Protein AF-A0A6N6PW16-F1 (afdb_monomer)

Nearest PDB structures (foldseek):
  6i57-assembly1_A  TM=8.325E-01  e=2.647E-02  Homo sapiens
  6fd7-assembly1_A  TM=7.969E-01  e=5.613E-02  Homo sapiens
  7bev-assembly1_A  TM=8.227E-01  e=7.746E-02  Homo sapiens
  6fdp-assembly1_A  TM=7.970E-01  e=3.674E-01  Homo sapiens
  8qoy-assembly1_A  TM=8.152E-01  e=5.956E-01  Actinobacillus pleuropneumoniae

pLDDT: mean 91.54, std 11.17, range [45.38, 98.62]

Mean predicted aligned error: 4.19 Å

Secondary structure (DSSP, 8-state):
--THHHHHHHHHHHHHHHTT-HHHHHHHHHHS-HHHHTSHHHHHHHHHHHHHTT-HHHHHHHHHHHHHH-TT-HHHHHHHHHHHHHHHHHHHT-

Structure (mmCIF, N/CA/C/O backbone):
data_AF-A0A6N6PW16-F1
#
_entry.id   AF-A0A6N6PW16-F1
#
loop_
_atom_site.group_PDB
_atom_site.id
_atom_site.type_symbol
_atom_site.label_atom_id
_atom_site.label_alt_id
_atom_site.label_comp_id
_atom_site.label_asym_id
_atom_site.label_entity_id
_atom_site.label_seq_id
_atom_site.pdbx_PDB_ins_code
_atom_site.Cartn_x
_atom_site.Cartn_y
_atom_site.Cartn_z
_atom_site.occupancy
_atom_site.B_iso_or_equiv
_atom_site.auth_seq_id
_atom_site.auth_comp_id
_atom_site.auth_asym_id
_atom_site.auth_atom_id
_atom_site.pdbx_PDB_model_num
ATOM 1 N N . MET A 1 1 ? 4.494 -7.969 -25.414 1.00 45.38 1 MET A N 1
ATOM 2 C CA . MET A 1 1 ? 3.205 -7.523 -24.849 1.00 45.38 1 MET A CA 1
ATOM 3 C C . MET A 1 1 ? 2.894 -8.383 -23.634 1.00 45.38 1 MET A C 1
ATOM 5 O O . MET A 1 1 ? 2.259 -9.414 -23.775 1.00 45.38 1 MET A O 1
ATOM 9 N N . ILE A 1 2 ? 3.448 -8.019 -22.480 1.00 52.75 2 ILE A N 1
ATOM 10 C CA . ILE A 1 2 ? 3.094 -8.579 -21.157 1.00 52.75 2 ILE A CA 1
ATOM 11 C C . ILE A 1 2 ? 2.436 -7.473 -20.297 1.00 52.75 2 ILE A C 1
ATOM 13 O O . ILE A 1 2 ? 1.712 -7.751 -19.352 1.00 52.75 2 ILE A O 1
ATOM 17 N N . ASP A 1 3 ? 2.619 -6.217 -20.714 1.00 58.75 3 ASP A N 1
ATOM 18 C CA . ASP A 1 3 ? 2.315 -4.989 -19.981 1.00 58.75 3 ASP A CA 1
ATOM 19 C C . ASP A 1 3 ? 0.812 -4.675 -19.851 1.00 58.75 3 ASP A C 1
ATOM 21 O O . ASP A 1 3 ? 0.377 -4.112 -18.855 1.00 58.75 3 ASP A O 1
ATOM 25 N N . ASP A 1 4 ? -0.015 -5.065 -20.827 1.00 66.31 4 ASP A N 1
ATOM 26 C CA . ASP A 1 4 ? -1.452 -4.737 -20.810 1.00 66.31 4 ASP A CA 1
ATOM 27 C C . ASP A 1 4 ? -2.294 -5.722 -19.991 1.00 66.31 4 ASP A C 1
ATOM 29 O O . ASP A 1 4 ? -3.416 -5.407 -19.595 1.00 66.31 4 ASP A O 1
ATOM 33 N N . GLN A 1 5 ? -1.763 -6.916 -19.707 1.00 65.88 5 GLN A N 1
ATOM 34 C CA . GLN A 1 5 ? -2.548 -7.995 -19.108 1.00 65.88 5 GLN A CA 1
ATOM 35 C C . GLN A 1 5 ? -2.861 -7.757 -17.624 1.00 65.88 5 GLN A C 1
ATOM 37 O O . GLN A 1 5 ? -3.889 -8.233 -17.149 1.00 65.88 5 GLN A O 1
ATOM 42 N N . TYR A 1 6 ? -2.025 -7.005 -16.899 1.00 81.06 6 TYR A N 1
ATOM 43 C CA . TYR A 1 6 ? -2.266 -6.679 -15.487 1.00 81.06 6 TYR A CA 1
ATOM 44 C C . TYR A 1 6 ? -2.678 -5.222 -15.240 1.00 81.06 6 TYR A C 1
ATOM 46 O O . TYR A 1 6 ? -3.201 -4.931 -14.167 1.00 81.06 6 TYR A O 1
ATOM 54 N N . LYS A 1 7 ? -2.532 -4.324 -16.229 1.00 86.94 7 LYS A N 1
ATOM 55 C CA . LYS A 1 7 ? -2.999 -2.928 -16.133 1.00 86.94 7 LYS A CA 1
ATOM 56 C C . LYS A 1 7 ? -4.485 -2.834 -15.810 1.00 86.94 7 LYS A C 1
ATOM 58 O O . LYS A 1 7 ? -4.859 -2.054 -14.949 1.00 86.94 7 LYS A O 1
ATOM 63 N N . MET A 1 8 ? -5.319 -3.661 -16.444 1.00 90.81 8 MET A N 1
ATOM 64 C CA . MET A 1 8 ? -6.760 -3.665 -16.156 1.00 90.81 8 MET A CA 1
ATOM 65 C C . MET A 1 8 ? -7.070 -4.094 -14.719 1.00 90.81 8 MET A C 1
ATOM 67 O O . MET A 1 8 ? -7.981 -3.543 -14.115 1.00 90.81 8 MET A O 1
ATOM 71 N N . GLY A 1 9 ? -6.316 -5.049 -14.167 1.00 93.50 9 GLY A N 1
ATOM 72 C CA . GLY A 1 9 ? -6.496 -5.477 -12.779 1.00 93.50 9 GLY A CA 1
ATOM 73 C C . GLY A 1 9 ? -6.069 -4.399 -11.781 1.00 93.50 9 GLY A C 1
ATOM 74 O O . GLY A 1 9 ? -6.775 -4.162 -10.809 1.00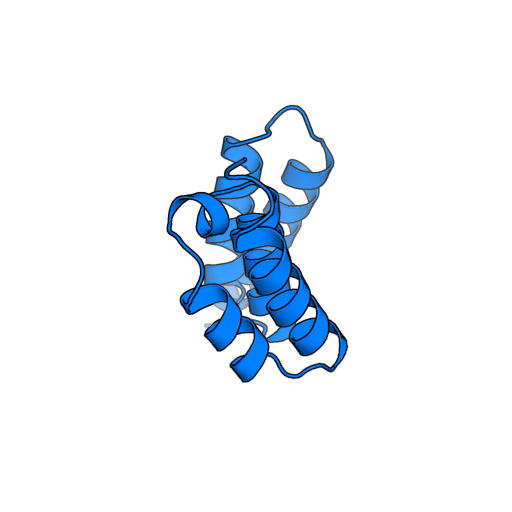 93.50 9 GLY A O 1
ATOM 75 N N . LEU A 1 10 ? -4.949 -3.711 -12.045 1.00 95.25 10 LEU A N 1
ATOM 76 C CA . LEU A 1 10 ? -4.515 -2.565 -11.237 1.00 95.25 10 LEU A CA 1
ATOM 77 C C . LEU A 1 10 ? -5.548 -1.435 -11.287 1.00 95.25 10 LEU A C 1
ATOM 79 O O . LEU A 1 10 ? -5.983 -0.983 -10.238 1.00 95.25 10 LEU A O 1
ATOM 83 N N . MET A 1 11 ? -6.019 -1.067 -12.483 1.00 95.94 11 MET A N 1
ATOM 84 C CA . MET A 1 11 ? -7.059 -0.046 -12.662 1.00 95.94 11 MET A CA 1
ATOM 85 C C . MET A 1 11 ? -8.373 -0.414 -11.962 1.00 95.94 11 MET A C 1
ATOM 87 O O . MET A 1 11 ? -9.049 0.459 -11.428 1.00 95.94 11 MET A O 1
ATOM 91 N N . ALA A 1 12 ? -8.759 -1.694 -11.964 1.00 96.44 12 ALA A N 1
ATOM 92 C CA . ALA A 1 12 ? -9.952 -2.147 -11.254 1.00 96.44 12 ALA A CA 1
ATOM 93 C C . ALA A 1 12 ? -9.786 -2.002 -9.734 1.00 96.44 12 ALA A C 1
ATOM 95 O O . ALA A 1 12 ? -10.664 -1.455 -9.072 1.00 96.44 12 ALA A O 1
ATOM 96 N N . ALA A 1 13 ? -8.650 -2.448 -9.192 1.00 97.94 13 ALA A N 1
ATOM 97 C CA . ALA A 1 13 ? -8.345 -2.325 -7.771 1.00 97.94 13 ALA A CA 1
ATOM 98 C C . ALA A 1 13 ? -8.227 -0.851 -7.325 1.00 97.94 13 ALA A C 1
ATOM 100 O O . ALA A 1 13 ? -8.779 -0.488 -6.289 1.00 97.94 13 ALA A O 1
ATOM 101 N N . GLU A 1 14 ? -7.593 0.007 -8.130 1.00 97.88 14 GLU A N 1
ATOM 102 C CA . GLU A 1 14 ? -7.563 1.465 -7.936 1.00 97.88 14 GLU A CA 1
ATOM 103 C C . GLU A 1 14 ? -8.975 2.059 -7.937 1.00 97.88 14 GLU A C 1
ATOM 105 O O . GLU A 1 14 ? -9.329 2.795 -7.021 1.00 97.88 14 GLU A O 1
ATOM 110 N N . GLY A 1 15 ? -9.815 1.690 -8.907 1.00 98.19 15 GLY A N 1
ATOM 111 C CA . GLY A 1 15 ? -11.189 2.184 -8.991 1.00 98.19 15 GLY A CA 1
ATOM 112 C C . GLY A 1 15 ? -12.047 1.794 -7.784 1.00 98.19 15 GLY A C 1
ATOM 113 O O . GLY A 1 15 ? -12.840 2.603 -7.310 1.00 98.19 15 GLY A O 1
ATOM 114 N N . TYR A 1 16 ? -11.883 0.582 -7.245 1.00 98.62 16 TYR A N 1
ATOM 115 C CA . TYR A 1 16 ? -12.550 0.201 -5.996 1.00 98.62 16 TYR A CA 1
ATOM 116 C C . TYR A 1 16 ? -12.037 1.006 -4.801 1.00 98.62 16 TYR A C 1
ATOM 118 O O . TYR A 1 16 ? -12.840 1.439 -3.975 1.00 98.62 16 TYR A O 1
ATOM 126 N N . LEU A 1 17 ? -10.729 1.259 -4.728 1.00 98.50 17 LEU A N 1
ATOM 127 C CA . LEU A 1 17 ? -10.146 2.077 -3.669 1.00 98.50 17 LEU A CA 1
ATOM 128 C C . LEU A 1 17 ? -10.658 3.527 -3.718 1.00 98.50 17 LEU A C 1
ATOM 130 O O . LEU A 1 17 ? -11.015 4.076 -2.680 1.00 98.50 17 LEU A O 1
ATOM 134 N N . GLU A 1 18 ? -10.762 4.129 -4.907 1.00 98.06 18 GLU A N 1
ATOM 135 C CA . GLU A 1 18 ? -11.327 5.477 -5.107 1.00 98.06 18 GLU A CA 1
ATOM 136 C C . GLU A 1 18 ? -12.796 5.590 -4.666 1.00 98.06 18 GLU A C 1
ATOM 138 O O . GLU A 1 18 ? -13.268 6.681 -4.343 1.00 98.06 18 GLU A O 1
ATOM 143 N N . LEU A 1 19 ? -13.521 4.469 -4.640 1.00 98.19 19 LEU A N 1
ATOM 144 C CA . LEU A 1 19 ? -14.899 4.367 -4.158 1.00 98.19 19 LEU A CA 1
ATOM 145 C C . LEU A 1 19 ? -14.994 3.990 -2.670 1.00 98.19 19 LEU A C 1
ATOM 147 O O . LEU A 1 19 ? -16.089 3.682 -2.202 1.00 98.19 19 LEU A O 1
ATOM 151 N N . GLU A 1 20 ? -13.870 3.987 -1.945 1.00 97.25 20 GLU A N 1
ATOM 152 C CA . GLU A 1 20 ? -13.765 3.562 -0.539 1.00 97.25 20 GLU A CA 1
ATOM 153 C C . GLU A 1 20 ? -14.198 2.094 -0.319 1.00 97.25 20 GLU A C 1
ATOM 155 O O . GLU A 1 20 ? -14.555 1.685 0.783 1.00 97.25 20 GLU A O 1
ATOM 160 N N . MET A 1 21 ? -14.149 1.269 -1.374 1.00 98.38 21 MET A N 1
ATOM 161 C CA . MET A 1 21 ? -14.452 -0.167 -1.345 1.00 98.38 21 MET A CA 1
ATOM 162 C C . MET A 1 21 ? -13.160 -0.973 -1.165 1.00 98.38 21 MET A C 1
ATOM 164 O O . MET A 1 21 ? -12.722 -1.711 -2.049 1.00 98.38 21 MET A O 1
ATOM 168 N N . THR A 1 22 ? -12.524 -0.804 -0.012 1.00 97.69 22 THR A N 1
ATOM 169 C CA . THR A 1 22 ? -11.207 -1.367 0.335 1.00 97.69 22 THR A CA 1
ATOM 170 C C . THR A 1 22 ? -11.151 -2.897 0.280 1.00 97.69 22 THR A C 1
ATOM 172 O O . THR A 1 22 ? -10.187 -3.450 -0.250 1.00 97.69 22 THR A O 1
ATOM 175 N N . ASP A 1 23 ? -12.206 -3.591 0.717 1.00 98.00 23 ASP A N 1
ATOM 176 C CA . ASP A 1 23 ? -12.329 -5.055 0.619 1.00 98.00 23 ASP A CA 1
ATOM 177 C C . ASP A 1 23 ? -12.274 -5.557 -0.835 1.00 98.00 23 ASP A C 1
ATOM 179 O O . ASP A 1 23 ? -11.631 -6.568 -1.146 1.00 98.00 23 ASP A O 1
ATOM 183 N N . ASP A 1 24 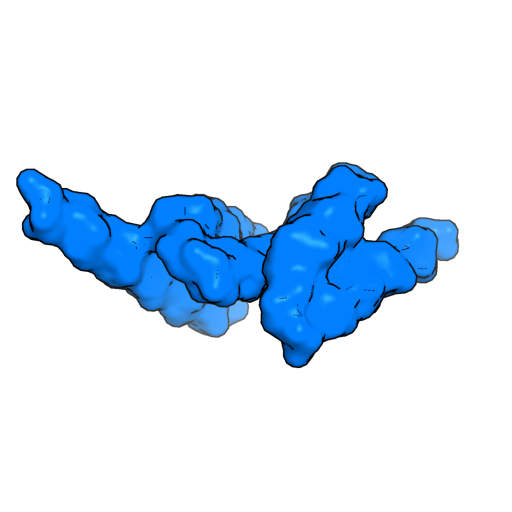? -12.960 -4.864 -1.746 1.00 98.38 24 ASP A N 1
ATOM 184 C CA . ASP A 1 24 ? -12.986 -5.209 -3.168 1.00 98.38 24 ASP A CA 1
ATOM 185 C C . ASP A 1 24 ? -11.674 -4.812 -3.854 1.00 98.38 24 ASP A C 1
ATOM 187 O O . ASP A 1 24 ? -11.138 -5.592 -4.645 1.00 98.38 24 ASP A O 1
ATOM 191 N N . ALA A 1 25 ? -11.089 -3.671 -3.476 1.00 98.44 25 ALA A N 1
ATOM 192 C CA . ALA A 1 25 ? -9.760 -3.261 -3.922 1.00 98.44 25 ALA A CA 1
ATOM 193 C C . ALA A 1 25 ? -8.695 -4.304 -3.548 1.00 98.44 25 ALA A C 1
ATOM 195 O O . ALA A 1 25 ? -7.917 -4.736 -4.403 1.00 98.44 25 ALA A O 1
ATOM 196 N N . MET A 1 26 ? -8.701 -4.783 -2.298 1.00 98.19 26 MET A N 1
ATOM 197 C CA . MET A 1 26 ? -7.799 -5.838 -1.835 1.00 98.19 26 MET A CA 1
ATOM 198 C C . MET A 1 26 ? -8.058 -7.156 -2.567 1.00 98.19 26 MET A C 1
ATOM 200 O O . MET A 1 26 ? -7.114 -7.852 -2.943 1.00 98.19 26 MET A O 1
ATOM 204 N N . ARG A 1 27 ? -9.322 -7.513 -2.824 1.00 97.81 27 ARG A N 1
ATOM 205 C CA . ARG A 1 27 ? -9.661 -8.725 -3.583 1.00 97.81 27 ARG A CA 1
ATOM 206 C C . ARG A 1 27 ? -9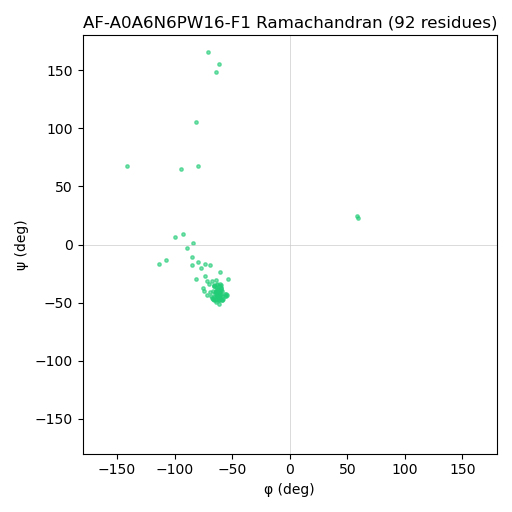.101 -8.680 -5.002 1.00 97.81 27 ARG A C 1
ATOM 208 O O . ARG A 1 27 ? -8.474 -9.651 -5.428 1.00 97.81 27 ARG A O 1
ATOM 215 N N . GLU A 1 28 ? -9.294 -7.574 -5.715 1.00 97.00 28 GLU A N 1
ATOM 216 C CA . GLU A 1 28 ? -8.748 -7.394 -7.062 1.00 97.00 28 GLU A CA 1
ATOM 217 C C . GLU A 1 28 ? -7.219 -7.380 -7.049 1.00 97.00 28 GLU A C 1
ATOM 219 O O . GLU A 1 28 ? -6.588 -8.104 -7.824 1.00 97.00 28 GLU A O 1
ATOM 224 N N . PHE A 1 29 ? -6.608 -6.669 -6.096 1.00 97.69 29 PHE A N 1
ATOM 225 C CA . PHE A 1 29 ? -5.161 -6.696 -5.896 1.00 97.69 29 PHE A CA 1
ATOM 226 C C . PHE A 1 29 ? -4.649 -8.129 -5.691 1.00 97.69 29 PHE A C 1
ATOM 228 O O . PHE A 1 29 ? -3.663 -8.551 -6.300 1.00 97.69 29 PHE A O 1
ATOM 235 N N . MET A 1 30 ? -5.340 -8.931 -4.881 1.00 97.12 30 MET A N 1
ATOM 236 C CA . MET A 1 30 ? -4.968 -10.316 -4.604 1.00 97.12 30 MET A CA 1
ATOM 237 C C . MET A 1 30 ? -5.141 -11.258 -5.802 1.00 97.12 30 MET A C 1
ATOM 239 O O . MET A 1 30 ? -4.488 -12.306 -5.826 1.00 97.12 30 MET A O 1
ATOM 243 N N . ASN A 1 31 ? -5.901 -10.880 -6.826 1.00 96.12 31 ASN A N 1
ATOM 244 C CA . ASN A 1 31 ? -6.004 -11.630 -8.080 1.00 96.12 31 ASN A CA 1
ATOM 245 C C . ASN A 1 31 ? -4.896 -11.288 -9.088 1.00 96.12 31 ASN A C 1
ATOM 247 O O . ASN A 1 31 ? -4.722 -12.007 -10.075 1.00 96.12 31 ASN A O 1
ATOM 251 N N . LEU A 1 32 ? -4.114 -10.232 -8.842 1.00 95.62 32 LEU A N 1
ATOM 252 C CA . LEU A 1 32 ? -3.022 -9.842 -9.727 1.00 95.62 32 LEU A CA 1
ATOM 253 C C . LEU A 1 32 ? -1.921 -10.915 -9.805 1.00 95.62 32 LEU A C 1
ATOM 255 O O . LEU A 1 32 ? -1.624 -11.596 -8.811 1.00 95.62 32 LEU A O 1
ATOM 259 N N . PRO A 1 33 ? -1.248 -11.041 -10.965 1.00 94.81 33 PRO A N 1
ATOM 260 C CA . PRO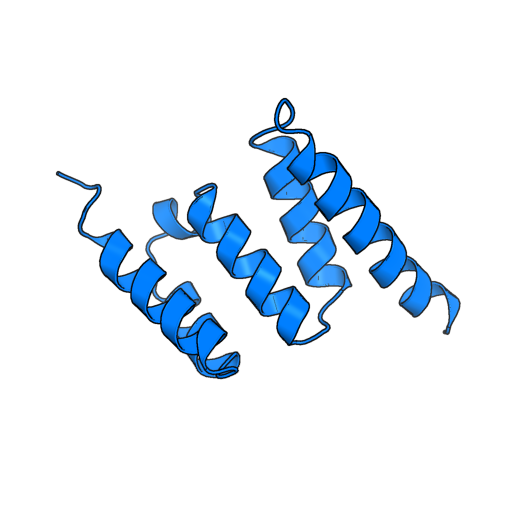 A 1 33 ? -0.057 -11.869 -11.076 1.00 94.81 33 PRO A CA 1
ATOM 261 C C . PRO A 1 33 ? 1.045 -11.348 -10.149 1.00 94.81 33 PRO A C 1
ATOM 263 O O . PRO A 1 33 ? 1.094 -10.166 -9.794 1.00 94.81 33 PRO A O 1
ATOM 266 N N . ARG A 1 34 ? 1.954 -12.243 -9.752 1.00 94.00 34 ARG A N 1
ATOM 267 C CA . ARG A 1 34 ? 3.024 -11.936 -8.795 1.00 94.00 34 ARG A CA 1
ATOM 268 C C . ARG A 1 34 ? 3.848 -10.729 -9.242 1.00 94.00 34 ARG A C 1
ATOM 270 O O . ARG A 1 34 ? 4.153 -9.865 -8.430 1.00 94.00 34 ARG A O 1
ATOM 277 N N . GLU A 1 35 ? 4.182 -10.667 -10.521 1.00 92.44 35 GLU A N 1
ATOM 278 C CA . GLU A 1 35 ? 4.983 -9.607 -11.128 1.00 92.44 35 GLU A CA 1
ATOM 279 C C . GLU A 1 35 ? 4.323 -8.236 -10.947 1.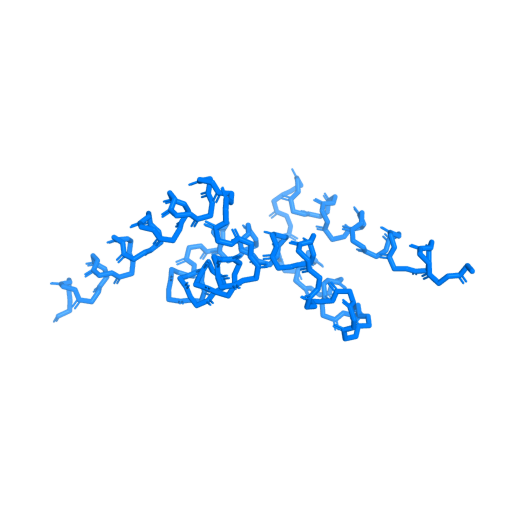00 92.44 35 GLU A C 1
ATOM 281 O O . GLU A 1 35 ? 5.003 -7.274 -10.608 1.00 92.44 35 GLU A O 1
ATOM 286 N N . ALA A 1 36 ? 2.996 -8.163 -11.086 1.00 94.19 36 ALA A N 1
ATOM 287 C CA . ALA A 1 36 ? 2.244 -6.932 -10.875 1.00 94.19 36 ALA A CA 1
ATOM 288 C C . ALA A 1 36 ? 2.177 -6.555 -9.390 1.00 94.19 36 ALA A C 1
ATOM 290 O O . ALA A 1 36 ? 2.427 -5.405 -9.049 1.00 94.19 36 ALA A O 1
ATOM 291 N N . LYS A 1 37 ? 1.932 -7.515 -8.488 1.00 95.38 37 LYS A N 1
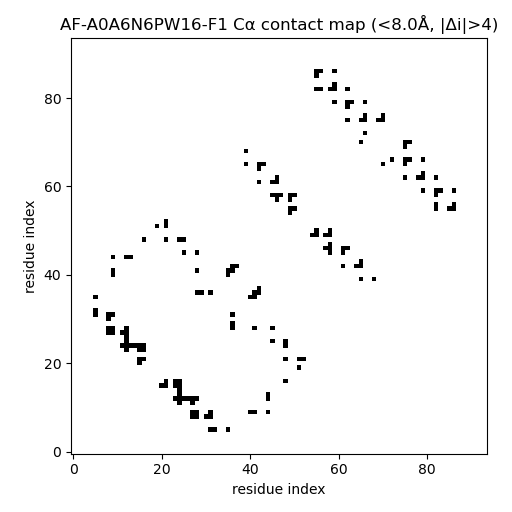ATOM 292 C CA . LYS A 1 37 ? 1.881 -7.251 -7.035 1.00 95.38 37 LYS A CA 1
ATOM 293 C C . LYS A 1 37 ? 3.180 -6.680 -6.470 1.00 95.38 37 LYS A C 1
ATOM 295 O O . LYS A 1 37 ? 3.139 -5.889 -5.537 1.00 95.38 37 LYS A O 1
ATOM 300 N N . PHE A 1 38 ? 4.318 -7.111 -7.012 1.00 94.19 38 PHE A N 1
ATOM 301 C CA . PHE A 1 38 ? 5.648 -6.671 -6.579 1.00 94.19 38 PHE A CA 1
ATOM 302 C C . PHE A 1 38 ? 6.256 -5.581 -7.476 1.00 94.19 38 PHE A C 1
ATOM 304 O O . PHE A 1 38 ? 7.414 -5.218 -7.282 1.00 94.19 38 PHE A O 1
ATOM 311 N N . SER A 1 39 ? 5.497 -5.059 -8.445 1.00 93.94 39 SER A N 1
ATOM 312 C CA . SER A 1 39 ? 5.865 -3.844 -9.179 1.00 93.94 39 SER A CA 1
ATOM 313 C C . SER A 1 39 ? 5.745 -2.604 -8.286 1.00 93.94 39 SER A C 1
ATOM 315 O O . SER A 1 39 ? 5.115 -2.652 -7.226 1.00 93.94 39 SER A O 1
ATOM 317 N N . ILE A 1 40 ? 6.327 -1.481 -8.713 1.00 94.31 40 ILE A N 1
ATOM 318 C CA . ILE A 1 40 ? 6.220 -0.209 -7.986 1.00 94.31 40 ILE A CA 1
ATOM 319 C C . ILE A 1 40 ? 4.757 0.236 -7.892 1.00 94.31 40 ILE A C 1
ATOM 321 O O . ILE A 1 40 ? 4.317 0.685 -6.834 1.00 94.31 40 ILE A O 1
ATOM 325 N N . GLU A 1 41 ? 3.996 0.074 -8.969 1.00 94.81 41 GLU A N 1
ATOM 326 C CA . GLU A 1 41 ? 2.576 0.402 -9.060 1.00 94.81 41 GLU A CA 1
ATOM 327 C C . GLU A 1 41 ? 1.755 -0.476 -8.113 1.00 94.81 41 GLU A C 1
ATOM 329 O O . GLU A 1 41 ? 0.998 0.039 -7.294 1.00 94.81 41 GLU A O 1
ATOM 334 N N . GLY A 1 42 ? 1.971 -1.794 -8.145 1.00 96.75 42 GLY A N 1
ATOM 335 C CA . GLY A 1 42 ? 1.276 -2.727 -7.258 1.00 96.75 42 GLY A CA 1
ATOM 336 C C . GLY A 1 42 ? 1.574 -2.477 -5.780 1.00 96.75 42 GLY A C 1
ATOM 337 O O . GLY A 1 42 ? 0.655 -2.431 -4.967 1.00 96.75 42 GLY A O 1
ATOM 338 N N . LEU A 1 43 ? 2.839 -2.258 -5.421 1.00 97.12 43 LEU A N 1
ATOM 339 C CA . LEU A 1 43 ? 3.204 -1.930 -4.043 1.00 97.12 43 LEU A CA 1
ATOM 340 C C . LEU A 1 43 ? 2.647 -0.566 -3.609 1.00 97.12 43 LEU A C 1
ATOM 342 O O . LEU A 1 43 ? 2.255 -0.416 -2.456 1.00 97.12 43 LEU A O 1
ATOM 346 N N . THR A 1 44 ? 2.574 0.413 -4.518 1.00 96.56 44 THR A N 1
ATOM 347 C CA . THR A 1 44 ? 1.955 1.719 -4.232 1.00 96.56 44 THR A CA 1
ATOM 348 C C . THR A 1 44 ? 0.466 1.549 -3.939 1.00 96.56 44 THR A C 1
ATOM 350 O O . THR A 1 44 ? 0.000 2.028 -2.911 1.00 96.56 44 THR A O 1
ATOM 353 N N . LEU A 1 45 ? -0.261 0.798 -4.770 1.00 97.75 45 LEU A N 1
ATOM 354 C CA . LEU A 1 45 ? -1.676 0.509 -4.543 1.00 97.75 45 LEU A CA 1
ATOM 355 C C . LEU A 1 45 ? -1.910 -0.231 -3.220 1.00 97.75 45 LEU A C 1
ATOM 357 O O . LEU A 1 45 ? -2.782 0.151 -2.446 1.00 97.75 45 LEU A O 1
ATOM 361 N N . LEU A 1 46 ? -1.101 -1.250 -2.921 1.00 98.25 46 LEU A N 1
ATOM 362 C CA . LEU A 1 46 ? -1.207 -1.993 -1.666 1.00 98.25 46 LEU A CA 1
ATOM 363 C C . LEU A 1 46 ? -0.971 -1.100 -0.437 1.00 98.25 46 LEU A C 1
ATOM 365 O O . LEU A 1 46 ? -1.670 -1.238 0.564 1.00 98.25 46 LEU A O 1
ATOM 369 N N . MET A 1 47 ? -0.014 -0.169 -0.513 1.00 97.81 47 MET A N 1
ATOM 370 C CA . MET A 1 47 ? 0.226 0.805 0.554 1.00 97.81 47 MET A CA 1
ATOM 371 C C . MET A 1 47 ? -1.001 1.692 0.789 1.00 97.81 47 MET A C 1
ATOM 373 O O . MET A 1 47 ? -1.352 1.942 1.940 1.00 97.81 47 MET A O 1
ATOM 377 N N . GLU A 1 48 ? -1.653 2.161 -0.277 1.00 97.81 48 GLU A N 1
ATOM 378 C CA . GLU A 1 48 ? -2.848 3.002 -0.164 1.00 97.81 48 GLU A CA 1
ATOM 379 C C . GLU A 1 48 ? -4.069 2.217 0.346 1.00 97.81 48 GLU A C 1
ATOM 381 O O . GLU A 1 48 ? -4.834 2.759 1.139 1.00 97.81 48 GLU A O 1
ATOM 386 N N . ILE A 1 49 ? -4.213 0.932 -0.005 1.00 98.31 49 ILE A N 1
ATOM 387 C CA . ILE A 1 49 ? -5.253 0.060 0.573 1.00 98.31 49 ILE A CA 1
ATOM 388 C C . ILE A 1 49 ? -5.057 -0.074 2.091 1.00 98.31 49 ILE A C 1
ATOM 390 O O . ILE A 1 49 ? -5.982 0.202 2.850 1.00 98.31 49 ILE A O 1
ATOM 394 N N . HIS A 1 50 ? -3.849 -0.422 2.554 1.00 97.94 50 HIS A N 1
ATOM 395 C CA . HIS A 1 50 ? -3.565 -0.513 3.995 1.00 97.94 50 HIS A CA 1
ATOM 396 C C . HIS A 1 50 ? -3.710 0.835 4.710 1.00 97.94 50 HIS A C 1
ATOM 398 O O . HIS A 1 50 ? -4.130 0.886 5.863 1.00 97.94 50 HIS A O 1
ATOM 404 N N . ARG A 1 51 ? -3.383 1.943 4.033 1.00 96.25 51 ARG A N 1
ATOM 405 C CA . ARG A 1 51 ? -3.603 3.290 4.569 1.00 96.25 51 ARG A CA 1
ATOM 406 C C . ARG A 1 51 ? -5.091 3.571 4.785 1.00 96.25 51 ARG A C 1
ATOM 408 O O . ARG A 1 51 ? -5.429 4.149 5.813 1.00 96.25 51 ARG A O 1
ATOM 415 N N . ALA A 1 52 ? -5.945 3.202 3.832 1.00 97.00 52 ALA A N 1
ATOM 416 C CA . ALA A 1 52 ? -7.389 3.413 3.918 1.00 97.00 52 ALA A CA 1
ATOM 417 C C . ALA A 1 52 ? -8.034 2.587 5.044 1.00 97.00 52 ALA A C 1
ATOM 419 O O . ALA A 1 52 ? -8.925 3.085 5.724 1.00 97.00 52 ALA A O 1
ATOM 420 N N . GLU A 1 53 ? -7.530 1.376 5.287 1.00 96.56 53 GLU A N 1
ATOM 421 C CA . GLU A 1 53 ? -7.983 0.483 6.367 1.00 96.56 53 GLU A CA 1
ATOM 422 C C . GLU A 1 53 ? -7.343 0.768 7.736 1.00 96.56 53 GLU A C 1
ATOM 424 O O . GLU A 1 53 ? -7.609 0.073 8.714 1.00 96.56 53 GLU A O 1
ATOM 429 N N . GLU A 1 54 ? -6.479 1.780 7.829 1.00 95.62 54 GLU A N 1
ATOM 430 C CA . GLU A 1 54 ? -5.712 2.090 9.041 1.00 95.62 54 GLU A CA 1
ATOM 431 C C . GLU A 1 54 ? -4.817 0.934 9.546 1.00 95.62 54 GLU A C 1
ATOM 433 O O . GLU A 1 54 ? -4.421 0.874 10.716 1.00 95.62 54 G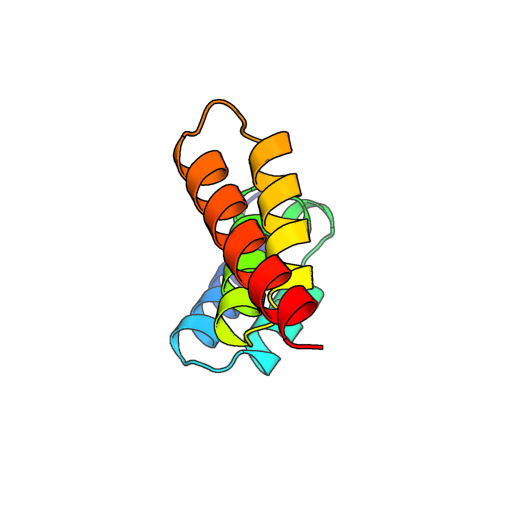LU A O 1
ATOM 438 N N . GLU A 1 55 ? -4.425 0.031 8.646 1.00 95.75 55 GLU A N 1
ATOM 439 C CA . GLU A 1 55 ? -3.523 -1.095 8.899 1.00 95.75 55 GLU A CA 1
ATOM 440 C C . GLU A 1 55 ? -2.063 -0.611 8.906 1.00 95.75 55 GLU A C 1
ATOM 442 O O . GLU A 1 55 ? -1.267 -0.876 8.003 1.00 95.75 55 GLU A O 1
ATOM 447 N N . TRP A 1 56 ? -1.700 0.191 9.913 1.00 95.00 56 TRP A N 1
ATOM 448 C CA . TRP A 1 56 ? -0.405 0.884 9.946 1.00 95.00 56 TRP A CA 1
ATOM 449 C C . TRP A 1 56 ? 0.828 -0.030 9.944 1.00 95.00 56 TRP A C 1
ATOM 451 O O . TRP A 1 56 ? 1.802 0.336 9.282 1.00 95.00 56 TRP A O 1
ATOM 461 N N . PRO A 1 57 ? 0.857 -1.175 10.656 1.00 95.38 57 PRO A N 1
ATOM 462 C CA . PRO A 1 57 ? 1.986 -2.103 10.572 1.00 95.38 57 PRO A CA 1
ATOM 463 C C . PRO A 1 57 ? 2.185 -2.666 9.157 1.00 95.38 57 PRO A C 1
ATOM 465 O O . PRO A 1 57 ? 3.308 -2.746 8.661 1.00 95.38 57 PRO A O 1
ATOM 468 N N . GLU A 1 58 ? 1.096 -3.022 8.485 1.00 96.81 58 GLU A N 1
ATOM 469 C CA . GLU A 1 58 ? 1.096 -3.537 7.122 1.00 96.81 58 GLU A CA 1
ATOM 470 C C . GLU A 1 58 ? 1.510 -2.442 6.130 1.00 96.81 58 GLU A C 1
ATOM 472 O O . GLU A 1 58 ? 2.387 -2.665 5.291 1.00 96.81 58 GLU A O 1
ATOM 477 N N . MET A 1 59 ? 0.966 -1.231 6.286 1.00 96.69 59 MET A N 1
ATOM 478 C CA . MET A 1 59 ? 1.358 -0.047 5.519 1.00 96.69 59 MET A CA 1
ATOM 479 C C . MET A 1 59 ? 2.862 0.235 5.648 1.00 96.69 59 MET A C 1
ATOM 481 O O . MET A 1 59 ? 3.519 0.507 4.643 1.00 96.69 59 MET A O 1
ATOM 485 N N . GLU A 1 60 ? 3.421 0.161 6.859 1.00 97.12 60 GLU A N 1
ATOM 486 C CA . GLU A 1 60 ? 4.850 0.380 7.110 1.00 97.12 60 GLU A CA 1
ATOM 487 C C . GLU A 1 60 ? 5.714 -0.651 6.387 1.00 97.12 60 GLU A C 1
ATOM 489 O O . GLU A 1 60 ? 6.636 -0.262 5.665 1.00 97.12 60 GLU A O 1
ATOM 494 N N . SER A 1 61 ? 5.352 -1.933 6.466 1.00 97.00 61 SER A N 1
ATOM 495 C CA . SER A 1 61 ? 6.086 -2.991 5.770 1.00 97.00 61 SER A CA 1
ATOM 496 C C . SER A 1 61 ? 6.086 -2.802 4.249 1.00 97.00 61 SER A C 1
ATOM 498 O O . SER A 1 61 ? 7.074 -3.109 3.576 1.00 97.00 61 SER A O 1
ATOM 500 N N . VAL A 1 62 ? 4.992 -2.298 3.671 1.00 97.81 62 VAL A N 1
ATOM 501 C CA . VAL A 1 62 ? 4.921 -2.018 2.228 1.00 97.81 62 VAL A CA 1
ATOM 502 C C . VAL A 1 62 ? 5.714 -0.761 1.865 1.00 97.81 62 VAL A C 1
ATOM 504 O O . VAL A 1 62 ? 6.429 -0.768 0.859 1.00 97.81 62 VAL A O 1
ATOM 507 N N . ALA A 1 63 ? 5.656 0.287 2.688 1.00 97.12 63 ALA A N 1
ATOM 508 C CA . ALA A 1 63 ? 6.419 1.514 2.477 1.00 97.12 63 ALA A CA 1
ATOM 509 C C . ALA A 1 63 ? 7.941 1.271 2.532 1.00 97.12 63 ALA A C 1
ATOM 511 O O . ALA A 1 63 ? 8.671 1.797 1.691 1.00 97.12 63 ALA A O 1
ATOM 512 N N . GLU A 1 64 ? 8.417 0.405 3.434 1.00 97.12 64 GLU A N 1
ATOM 513 C CA . GLU A 1 64 ? 9.819 -0.035 3.475 1.00 97.12 64 GLU A CA 1
ATOM 514 C C . GLU A 1 64 ? 10.232 -0.713 2.157 1.00 97.12 64 GLU A C 1
ATOM 516 O O . GLU A 1 64 ? 11.288 -0.419 1.593 1.00 97.12 64 GLU A O 1
ATOM 521 N N . ARG A 1 65 ? 9.381 -1.596 1.615 1.00 96.69 65 ARG A N 1
ATOM 522 C CA . ARG A 1 65 ? 9.651 -2.282 0.339 1.00 96.69 65 ARG A CA 1
ATOM 523 C C . ARG A 1 65 ? 9.699 -1.314 -0.837 1.00 96.69 65 ARG A C 1
ATOM 525 O O . ARG A 1 65 ? 10.559 -1.467 -1.701 1.00 96.69 65 ARG A O 1
ATOM 532 N N . LEU A 1 66 ? 8.798 -0.334 -0.875 1.00 96.12 66 LEU A N 1
ATOM 533 C CA . LEU A 1 66 ? 8.794 0.719 -1.894 1.00 96.12 66 LEU A CA 1
ATOM 534 C C . LEU A 1 66 ? 10.067 1.561 -1.836 1.00 96.12 66 LEU A C 1
ATOM 536 O O . LEU A 1 66 ? 10.668 1.834 -2.872 1.00 96.12 66 LEU A O 1
ATOM 540 N N . TRP A 1 67 ? 10.500 1.928 -0.631 1.00 96.06 67 TRP A N 1
ATOM 541 C CA . TRP A 1 67 ? 11.767 2.616 -0.422 1.00 96.06 67 TRP A CA 1
ATOM 542 C C . TRP A 1 67 ? 12.962 1.783 -0.899 1.00 96.06 67 TRP A C 1
ATOM 544 O O . TRP A 1 67 ? 13.811 2.291 -1.628 1.00 96.06 67 TRP A O 1
ATOM 554 N N . ALA A 1 68 ? 13.013 0.497 -0.549 1.00 95.00 68 ALA A N 1
ATOM 555 C CA . ALA A 1 68 ? 14.095 -0.387 -0.973 1.00 95.00 68 ALA A CA 1
ATOM 556 C C . ALA A 1 68 ? 14.132 -0.595 -2.500 1.00 95.00 68 ALA A C 1
ATOM 558 O O . ALA A 1 68 ? 15.206 -0.809 -3.064 1.00 95.00 68 ALA A O 1
ATOM 559 N N . ALA A 1 69 ? 12.973 -0.544 -3.164 1.00 93.00 69 ALA A N 1
ATOM 560 C CA . ALA A 1 69 ? 12.847 -0.717 -4.609 1.00 93.00 69 ALA A CA 1
ATOM 561 C C . ALA A 1 69 ? 13.170 0.555 -5.415 1.00 93.00 69 ALA A C 1
ATOM 563 O O . ALA A 1 69 ? 13.642 0.444 -6.545 1.00 93.00 69 ALA A O 1
ATOM 564 N N . ASP A 1 70 ? 12.935 1.742 -4.849 1.00 92.81 70 ASP A N 1
ATOM 565 C CA . ASP A 1 70 ? 13.166 3.041 -5.496 1.00 92.81 70 ASP A CA 1
ATOM 566 C C . ASP A 1 7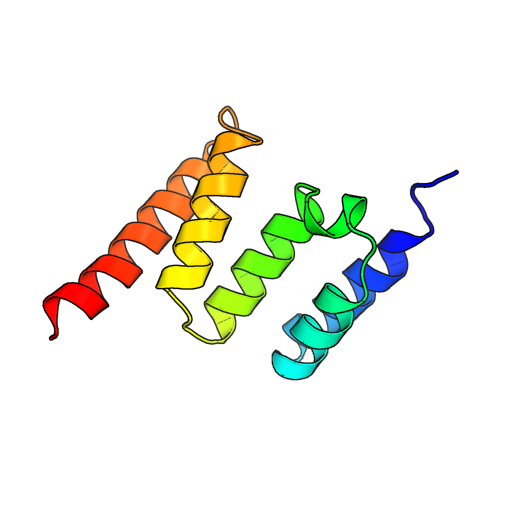0 ? 13.731 4.078 -4.494 1.00 92.81 70 ASP A C 1
ATOM 568 O O . ASP A 1 70 ? 13.052 5.039 -4.117 1.00 92.81 70 ASP A O 1
ATOM 572 N N . PRO A 1 71 ? 14.978 3.891 -4.013 1.00 92.25 71 PRO A N 1
ATOM 573 C CA . PRO A 1 71 ? 15.542 4.703 -2.930 1.00 92.25 71 PRO A CA 1
ATOM 574 C C . PRO A 1 71 ? 15.923 6.129 -3.352 1.00 92.25 71 PRO A C 1
ATOM 576 O O . PRO A 1 71 ? 16.127 6.988 -2.488 1.00 92.25 71 PRO A O 1
ATOM 579 N N . GLU A 1 72 ? 16.046 6.392 -4.656 1.00 94.00 72 GLU A N 1
ATOM 580 C CA . GLU A 1 72 ? 16.336 7.728 -5.201 1.00 94.00 72 GLU A CA 1
ATOM 581 C C . GLU A 1 72 ? 15.093 8.629 -5.203 1.00 94.00 72 GLU A C 1
ATOM 583 O O . GLU A 1 72 ? 15.199 9.859 -5.217 1.00 94.00 72 GLU A O 1
ATOM 588 N N . ASN A 1 73 ? 13.905 8.033 -5.130 1.00 93.25 73 ASN A N 1
ATOM 589 C CA . ASN A 1 73 ? 12.654 8.757 -5.059 1.00 93.25 73 ASN A CA 1
ATOM 590 C C . ASN A 1 73 ? 12.369 9.215 -3.626 1.00 93.25 73 ASN A C 1
ATOM 592 O O . ASN A 1 73 ? 11.953 8.453 -2.751 1.00 93.25 73 ASN A O 1
ATOM 596 N N . VAL A 1 74 ? 12.561 10.516 -3.399 1.00 92.94 74 VAL A N 1
ATOM 597 C CA . VAL A 1 74 ? 12.363 11.169 -2.098 1.00 92.94 74 VAL A CA 1
ATOM 598 C C . VAL A 1 74 ? 10.979 10.916 -1.494 1.00 92.94 74 VAL A C 1
ATOM 600 O O . VAL A 1 74 ? 10.855 10.857 -0.272 1.00 92.94 74 VAL A O 1
ATOM 603 N N . MET A 1 75 ? 9.944 10.711 -2.316 1.00 92.69 75 MET A N 1
ATOM 604 C CA . MET A 1 75 ? 8.602 10.432 -1.805 1.00 92.69 75 MET A CA 1
ATOM 605 C C . MET A 1 75 ? 8.558 9.118 -1.025 1.00 92.69 75 MET A C 1
ATOM 607 O O . MET A 1 75 ? 7.902 9.063 0.008 1.00 92.69 75 MET A O 1
ATOM 611 N N . ARG A 1 76 ? 9.339 8.104 -1.424 1.00 92.06 76 ARG A N 1
ATOM 612 C CA . ARG A 1 76 ? 9.372 6.806 -0.729 1.00 92.06 76 ARG A CA 1
ATOM 613 C C . ARG A 1 76 ? 9.936 6.913 0.681 1.00 92.06 76 ARG A C 1
ATOM 615 O O . ARG A 1 76 ? 9.446 6.262 1.597 1.00 92.06 76 ARG A O 1
ATOM 622 N N . TRP A 1 77 ? 10.915 7.793 0.875 1.00 91.94 77 TRP A N 1
ATOM 623 C CA . TRP A 1 77 ? 11.428 8.117 2.205 1.00 91.94 77 TRP A CA 1
ATOM 624 C C . TRP A 1 77 ? 10.375 8.791 3.086 1.00 91.94 77 TRP A C 1
ATOM 626 O O . TRP A 1 77 ? 10.268 8.472 4.270 1.00 91.94 77 TRP A O 1
ATOM 636 N N . ILE A 1 78 ? 9.606 9.727 2.519 1.00 93.69 78 ILE A N 1
ATOM 637 C CA . ILE A 1 78 ? 8.550 10.446 3.241 1.00 93.69 78 ILE A CA 1
ATOM 638 C C . ILE A 1 78 ? 7.425 9.482 3.627 1.00 93.69 78 ILE A C 1
ATOM 640 O O . ILE A 1 78 ? 7.009 9.475 4.787 1.00 93.69 78 ILE A O 1
ATOM 644 N N . ASP A 1 79 ? 6.980 8.648 2.688 1.00 92.38 79 ASP A N 1
ATOM 645 C CA . ASP A 1 79 ? 5.944 7.639 2.914 1.00 92.38 79 ASP A CA 1
ATOM 646 C C . ASP A 1 79 ? 6.352 6.667 4.025 1.00 92.38 79 ASP A C 1
ATOM 648 O O . ASP A 1 79 ? 5.584 6.446 4.965 1.00 92.38 79 ASP A O 1
ATOM 652 N N . TRP A 1 80 ? 7.584 6.147 3.980 1.00 95.81 80 TRP A N 1
ATOM 653 C CA . TRP A 1 80 ? 8.076 5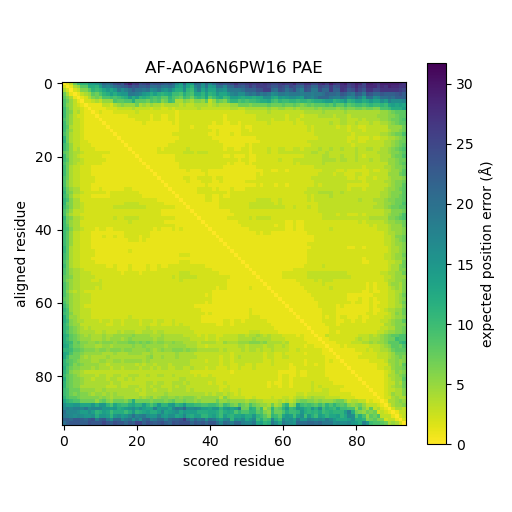.217 4.995 1.00 95.81 80 TRP A CA 1
ATOM 654 C C . TRP A 1 80 ? 8.220 5.870 6.372 1.00 95.81 80 TRP A C 1
ATOM 656 O O . TRP A 1 80 ? 7.730 5.331 7.364 1.00 95.81 80 TRP A O 1
ATOM 666 N N . ALA A 1 81 ? 8.798 7.073 6.453 1.00 93.81 81 ALA A N 1
ATOM 667 C CA . ALA A 1 81 ? 8.896 7.810 7.714 1.00 93.81 81 ALA A CA 1
ATOM 668 C C . ALA A 1 81 ? 7.513 8.110 8.321 1.00 93.81 81 ALA A C 1
ATOM 670 O O . ALA A 1 81 ? 7.331 8.046 9.542 1.00 93.81 81 ALA A O 1
ATOM 671 N N . HIS A 1 82 ? 6.524 8.422 7.479 1.00 93.00 82 HIS A N 1
ATOM 672 C CA . HIS A 1 82 ? 5.155 8.644 7.919 1.00 93.00 82 HIS A CA 1
ATOM 673 C C . HIS A 1 82 ? 4.508 7.357 8.448 1.00 93.00 82 HIS A C 1
ATOM 675 O O . HIS A 1 82 ? 3.939 7.376 9.542 1.00 93.00 82 HIS A O 1
ATOM 681 N N . ALA A 1 83 ? 4.651 6.242 7.727 1.00 93.81 83 ALA A N 1
ATOM 682 C CA . ALA A 1 83 ? 4.132 4.939 8.138 1.00 93.81 83 ALA A CA 1
ATOM 683 C C . ALA A 1 83 ? 4.757 4.463 9.464 1.00 93.81 83 ALA A C 1
ATOM 685 O O . ALA A 1 83 ? 4.036 4.096 10.392 1.00 93.81 83 ALA A O 1
ATOM 686 N N . LEU A 1 84 ? 6.082 4.599 9.615 1.00 93.31 84 LEU A N 1
ATOM 687 C CA . LEU A 1 84 ? 6.811 4.309 10.856 1.00 93.31 84 LEU A CA 1
ATOM 688 C C . LEU A 1 84 ? 6.264 5.096 12.051 1.00 93.31 84 LEU A C 1
ATOM 690 O O . LEU A 1 84 ? 6.123 4.558 13.152 1.00 93.31 84 LEU A O 1
ATOM 694 N N . ARG A 1 85 ? 5.950 6.383 11.862 1.00 93.06 85 ARG A N 1
ATOM 695 C CA . ARG A 1 85 ? 5.375 7.222 12.922 1.00 93.06 85 ARG A CA 1
ATOM 696 C C . ARG A 1 85 ? 4.003 6.706 13.363 1.00 93.06 85 ARG A C 1
ATOM 698 O O . ARG A 1 85 ? 3.746 6.650 14.566 1.00 93.06 85 ARG A O 1
ATOM 705 N N . LEU A 1 86 ? 3.136 6.346 12.416 1.00 91.69 86 LEU A N 1
ATOM 706 C CA . LEU A 1 86 ? 1.791 5.836 12.701 1.00 91.69 86 LEU A CA 1
ATOM 707 C C . LEU A 1 86 ? 1.844 4.482 13.420 1.00 91.69 86 LEU A C 1
ATOM 709 O O . LEU A 1 86 ? 1.230 4.325 14.478 1.00 91.69 86 LEU A O 1
ATOM 713 N N . ALA A 1 87 ? 2.658 3.548 12.924 1.00 89.56 87 ALA A N 1
ATOM 714 C CA . ALA A 1 87 ? 2.838 2.233 13.535 1.00 89.56 87 ALA A CA 1
ATOM 715 C C . ALA A 1 87 ? 3.389 2.329 14.972 1.00 89.56 87 ALA A C 1
ATOM 717 O O . ALA A 1 87 ? 2.876 1.689 15.895 1.00 89.56 87 ALA A O 1
ATOM 718 N N . ASN A 1 88 ? 4.383 3.194 15.206 1.00 87.56 88 ASN A N 1
ATOM 719 C CA . ASN A 1 88 ? 4.947 3.401 16.543 1.00 87.56 88 ASN A CA 1
ATOM 720 C C . ASN A 1 88 ? 3.965 4.060 17.520 1.00 87.56 88 ASN A C 1
ATOM 722 O O . ASN A 1 88 ? 4.013 3.768 18.718 1.00 87.56 88 ASN A O 1
ATOM 726 N N . SER A 1 89 ? 3.059 4.912 17.033 1.00 81.38 89 SER A N 1
ATOM 727 C CA . SER A 1 89 ? 2.007 5.505 17.864 1.00 81.38 89 SER A CA 1
ATOM 728 C C . SER A 1 89 ? 1.064 4.442 18.433 1.00 81.38 89 SER A C 1
ATOM 730 O O . SER A 1 89 ? 0.713 4.523 19.607 1.00 81.38 89 SER A O 1
ATOM 732 N N . ILE A 1 90 ? 0.688 3.428 17.641 1.00 72.69 90 ILE A N 1
ATOM 733 C CA . ILE A 1 90 ? -0.116 2.295 18.130 1.00 72.69 90 ILE A CA 1
ATOM 734 C C . ILE A 1 90 ? 0.663 1.483 19.160 1.00 72.69 90 ILE A C 1
ATOM 736 O O . ILE A 1 90 ? 0.131 1.167 20.223 1.00 72.69 90 ILE A O 1
ATOM 740 N N . ASN A 1 91 ? 1.922 1.156 18.863 1.00 69.31 91 ASN A N 1
ATOM 741 C CA . ASN A 1 91 ? 2.741 0.348 19.767 1.00 69.31 91 ASN A CA 1
ATOM 742 C C . ASN A 1 91 ? 2.936 1.023 21.130 1.00 69.31 91 ASN A C 1
ATOM 744 O O . ASN A 1 91 ? 2.980 0.341 22.146 1.00 69.31 91 ASN A O 1
ATOM 748 N N . SER A 1 92 ? 3.011 2.354 21.152 1.00 67.62 92 SER A N 1
ATOM 749 C CA . SER A 1 92 ? 3.202 3.142 22.376 1.00 67.62 92 SER A CA 1
ATOM 750 C C . SER A 1 92 ? 1.917 3.347 23.190 1.00 67.62 92 SER A C 1
ATOM 752 O O . SER A 1 92 ? 1.990 3.784 24.334 1.00 67.62 92 SER A O 1
ATOM 754 N N . ALA A 1 93 ? 0.744 3.080 22.605 1.00 62.72 93 ALA A N 1
ATOM 755 C CA . ALA A 1 93 ? -0.557 3.213 23.263 1.00 62.72 93 ALA A CA 1
ATOM 756 C C . ALA A 1 93 ? -1.009 1.936 24.006 1.00 62.72 93 ALA A C 1
ATOM 758 O O . ALA A 1 93 ? -2.073 1.942 24.626 1.00 62.72 93 ALA A O 1
ATOM 759 N N . ARG A 1 94 ? -0.229 0.852 23.922 1.00 53.25 94 ARG A N 1
ATOM 760 C CA . ARG A 1 94 ? -0.465 -0.436 24.593 1.00 53.25 94 ARG A CA 1
ATOM 761 C C . ARG A 1 94 ? 0.341 -0.545 25.883 1.00 53.25 94 ARG A C 1
ATOM 763 O O . ARG A 1 94 ? -0.201 -1.150 26.833 1.00 53.25 94 ARG A O 1
#

Radius of gyration: 13.73 Å; Cα contacts (8 Å, |Δi|>4): 93; chains: 1; bounding box: 31×23×49 Å

Sequence (94 aa):
MIDDQYKMGLMAAEGYLELEMTDDAMREFMNLPREAKFSIEGLTLLMEIHRAEEEWPEMESVAERLWAADPENVMRWIDWAHALRLANSINSAR

Solvent-accessible surface area (backbone atoms only — not comparable to full-atom values): 5026 Å² total; per-residue (Å²): 141,73,72,70,77,51,48,62,44,52,53,50,15,51,54,27,42,78,69,72,34,47,72,57,14,50,51,38,48,70,68,46,55,70,71,50,48,72,29,74,67,34,39,49,52,52,28,51,48,25,54,74,72,66,36,34,65,61,20,24,59,36,25,48,50,48,21,74,74,40,72,86,44,66,63,31,54,51,51,23,55,51,26,49,52,53,32,49,53,56,65,71,74,111

Foldseek 3Di:
DVPPPQPVLLVQLVVCVVVLNLVVSVVSLVPGDPCCCLDLSNLVSQLSSCVSVLVLVSNLVSLVSNCVVCVVDVVSVVSNVVSVVSVVVVVVVD